Protein AF-A0A1F3Z964-F1 (afdb_monomer_lite)

Sequence (62 aa):
MNRGFLGNATLIHTVRLVYSEDIRAVAKAMQVEADAIAALQPLDWIEKDTQTGKRRSGRVVF

Radius of gyration: 11.33 Å; chains: 1; bounding box: 30×27×26 Å

Secondary structure (DSSP, 8-state):
----GGGG-SEEEEE----HHHHHHHHHHHTS-HHHHHTPPTTEEEEEETTT--EEEEE---

pLDDT: mean 91.47, std 10.98, range [43.59, 97.94]

Structure (mmCIF, N/CA/C/O backbone):
data_AF-A0A1F3Z964-F1
#
_entry.id   AF-A0A1F3Z964-F1
#
loop_
_atom_site.group_PDB
_atom_site.id
_atom_site.type_symbol
_atom_site.label_atom_id
_atom_site.label_alt_id
_atom_site.label_comp_id
_atom_site.label_asym_id
_atom_site.label_entity_id
_atom_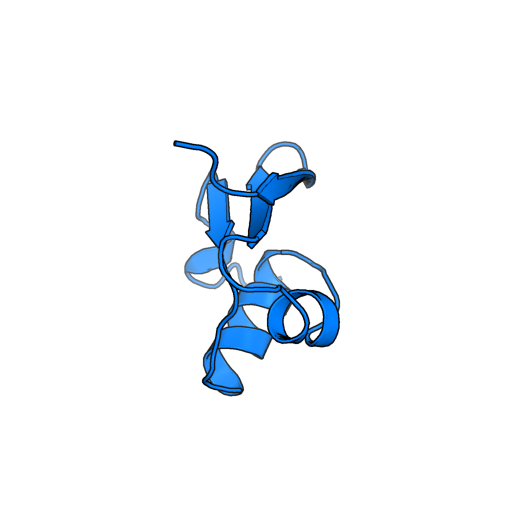site.label_seq_id
_atom_site.pdbx_PDB_ins_code
_atom_site.Cartn_x
_atom_site.Cartn_y
_atom_site.Cartn_z
_atom_site.occupancy
_atom_site.B_iso_or_equiv
_atom_site.auth_seq_id
_atom_site.auth_comp_id
_atom_site.auth_asym_id
_atom_site.auth_atom_id
_atom_site.pdbx_PDB_model_num
ATOM 1 N N . MET A 1 1 ? 13.346 15.233 7.423 1.00 43.59 1 MET A N 1
ATOM 2 C CA . MET A 1 1 ? 13.045 14.292 6.320 1.00 43.59 1 MET A CA 1
ATOM 3 C C . MET A 1 1 ? 12.025 14.961 5.410 1.00 43.59 1 MET A C 1
ATOM 5 O O . MET A 1 1 ? 10.984 15.364 5.914 1.00 43.59 1 MET A O 1
ATOM 9 N N . ASN A 1 2 ? 12.348 15.174 4.130 1.00 47.00 2 ASN A N 1
ATOM 10 C CA . ASN A 1 2 ? 11.440 15.799 3.162 1.00 47.00 2 ASN A CA 1
ATOM 11 C C . ASN A 1 2 ? 10.187 14.913 3.025 1.00 47.00 2 ASN A C 1
ATOM 13 O O . ASN A 1 2 ? 10.298 13.767 2.579 1.00 47.00 2 ASN A O 1
ATOM 17 N N . ARG A 1 3 ? 9.029 15.388 3.504 1.00 56.12 3 ARG A N 1
ATOM 18 C CA . ARG A 1 3 ? 7.763 14.653 3.406 1.00 56.12 3 ARG A CA 1
ATOM 19 C C . ARG A 1 3 ? 7.286 14.792 1.963 1.00 56.12 3 ARG A C 1
ATOM 21 O O . ARG A 1 3 ? 6.598 15.747 1.622 1.00 56.12 3 ARG A O 1
ATOM 28 N N . GLY A 1 4 ? 7.729 13.874 1.101 1.00 68.62 4 GLY A N 1
ATOM 29 C CA . GLY A 1 4 ? 7.196 13.755 -0.260 1.00 68.62 4 GLY A CA 1
ATOM 30 C C . GLY A 1 4 ? 5.675 13.567 -0.232 1.00 68.62 4 GLY A C 1
ATOM 31 O O . GLY A 1 4 ? 5.125 13.270 0.823 1.00 68.62 4 GLY A O 1
ATOM 32 N N . PHE A 1 5 ? 5.001 13.719 -1.374 1.00 78.62 5 PHE A N 1
ATOM 33 C CA . PHE A 1 5 ? 3.532 13.701 -1.503 1.00 78.62 5 PHE A CA 1
ATOM 34 C C . PHE A 1 5 ? 2.823 12.666 -0.601 1.00 78.62 5 PHE A C 1
ATOM 36 O O . PHE A 1 5 ? 1.999 13.034 0.232 1.00 78.62 5 PHE A O 1
ATOM 43 N N . LEU A 1 6 ? 3.234 11.393 -0.670 1.00 85.12 6 LEU A N 1
ATOM 44 C CA . LEU A 1 6 ? 2.662 10.304 0.136 1.00 85.12 6 LEU A CA 1
ATOM 45 C C . LEU A 1 6 ? 2.909 10.443 1.647 1.00 85.12 6 LEU A C 1
ATOM 47 O O . LEU A 1 6 ? 2.102 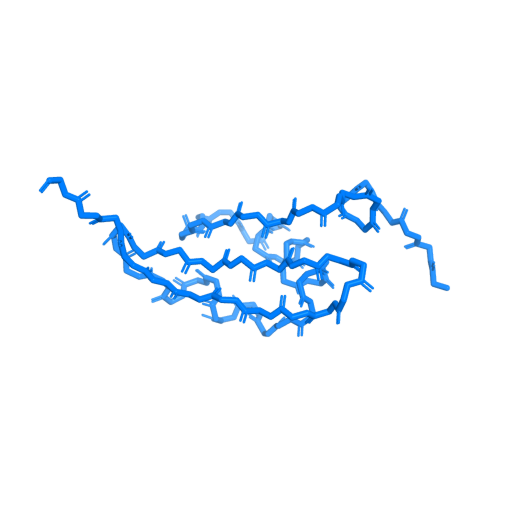9.993 2.449 1.00 85.12 6 LEU A O 1
ATOM 51 N N . GLY A 1 7 ? 3.999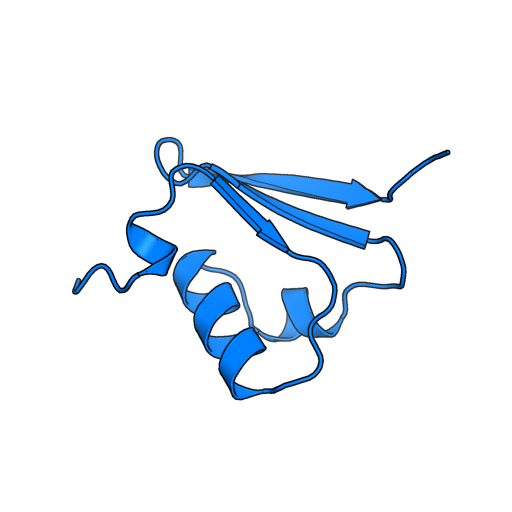 11.090 2.058 1.00 79.56 7 GLY A N 1
ATOM 52 C CA . GLY A 1 7 ? 4.306 11.361 3.464 1.00 79.56 7 GLY A CA 1
ATOM 53 C C . GLY A 1 7 ? 3.389 12.398 4.121 1.00 79.56 7 GLY A C 1
ATOM 54 O O . GLY A 1 7 ? 3.451 12.552 5.339 1.00 79.56 7 GLY A O 1
ATOM 55 N N . ASN A 1 8 ? 2.558 13.096 3.338 1.00 86.25 8 ASN A N 1
ATOM 56 C CA . ASN A 1 8 ? 1.523 14.005 3.836 1.00 86.25 8 ASN A CA 1
ATOM 57 C C . ASN A 1 8 ? 0.117 13.380 3.819 1.00 86.25 8 ASN A C 1
ATOM 59 O O . ASN A 1 8 ? -0.815 13.991 4.336 1.00 86.25 8 ASN A O 1
ATOM 63 N N . ALA A 1 9 ? -0.056 12.185 3.243 1.00 91.44 9 ALA A N 1
ATOM 64 C CA . ALA A 1 9 ? -1.335 11.480 3.279 1.00 91.44 9 ALA A CA 1
ATOM 65 C C . ALA A 1 9 ? -1.651 11.049 4.715 1.00 91.44 9 ALA A C 1
ATOM 67 O O . ALA A 1 9 ? -0.758 10.571 5.403 1.00 91.44 9 ALA A O 1
ATOM 68 N N . THR A 1 10 ? -2.899 11.179 5.172 1.00 93.44 10 THR A N 1
ATOM 69 C CA . THR A 1 10 ? -3.333 10.693 6.501 1.00 93.44 10 THR A CA 1
ATOM 70 C C . THR A 1 10 ? -3.3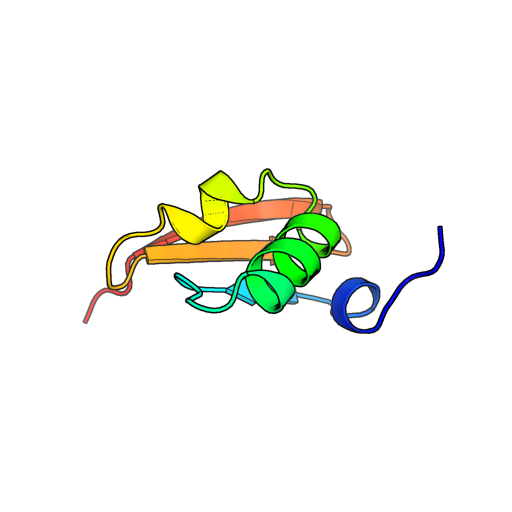50 9.164 6.571 1.00 93.44 10 THR A C 1
ATOM 72 O O . THR A 1 10 ? -2.993 8.574 7.588 1.00 93.44 10 THR A O 1
ATOM 75 N N . LEU A 1 11 ? -3.729 8.529 5.463 1.00 95.25 11 LEU A N 1
ATOM 76 C CA . LEU A 1 11 ? -3.806 7.086 5.303 1.00 95.25 11 LEU A CA 1
ATOM 77 C C . LEU A 1 11 ? -3.177 6.715 3.963 1.00 95.25 11 LEU A C 1
ATOM 79 O O . LEU A 1 11 ? -3.484 7.328 2.941 1.00 95.25 11 LEU A O 1
ATOM 83 N N . ILE A 1 12 ? -2.303 5.717 3.969 1.00 96.06 12 ILE A N 1
ATOM 84 C CA . ILE A 1 12 ? -1.747 5.124 2.754 1.00 96.06 12 ILE A CA 1
ATOM 85 C C . ILE A 1 12 ? -2.270 3.699 2.691 1.00 96.06 12 ILE A C 1
ATOM 87 O O . ILE A 1 12 ? -1.880 2.884 3.521 1.00 96.06 12 ILE A O 1
ATOM 91 N N . HIS A 1 13 ? -3.127 3.410 1.719 1.00 96.62 13 HIS A N 1
ATOM 92 C CA . HIS A 1 13 ? -3.630 2.073 1.428 1.00 96.62 13 HIS A CA 1
ATOM 93 C C . HIS A 1 13 ? -3.100 1.647 0.061 1.00 96.62 13 HIS A C 1
ATOM 95 O O . HIS A 1 13 ? -3.260 2.379 -0.916 1.00 96.62 13 HIS A O 1
ATOM 101 N N . THR A 1 14 ? -2.454 0.488 -0.017 1.00 96.50 14 THR A N 1
ATOM 102 C CA . THR A 1 14 ? -1.927 -0.039 -1.277 1.00 96.50 14 THR A CA 1
ATOM 103 C C . THR A 1 14 ? -2.187 -1.528 -1.399 1.00 96.50 14 THR A C 1
ATOM 105 O O . THR A 1 14 ? -2.214 -2.270 -0.417 1.00 96.50 14 THR A O 1
ATOM 108 N N . VAL A 1 15 ? -2.314 -1.953 -2.646 1.00 96.62 15 VAL A N 1
ATOM 109 C CA . VAL A 1 15 ? -2.307 -3.353 -3.066 1.00 96.62 15 VAL A CA 1
ATOM 110 C C . VAL A 1 15 ? -0.966 -3.672 -3.723 1.00 96.62 15 VAL A C 1
ATOM 112 O O . VAL A 1 15 ? -0.055 -2.835 -3.728 1.00 96.62 15 VAL A O 1
ATOM 115 N N . ARG A 1 16 ? -0.839 -4.872 -4.294 1.00 95.88 16 ARG A N 1
ATOM 116 C CA . ARG A 1 16 ? 0.305 -5.237 -5.131 1.00 95.88 16 ARG A CA 1
ATOM 117 C C . ARG A 1 16 ? 0.500 -4.213 -6.253 1.00 95.88 16 ARG A C 1
ATOM 119 O O . ARG A 1 16 ? -0.402 -3.990 -7.059 1.00 95.88 16 ARG A O 1
ATOM 126 N N . LEU A 1 17 ? 1.696 -3.640 -6.329 1.00 96.06 17 LEU A N 1
ATOM 127 C CA . LEU A 1 17 ? 2.108 -2.739 -7.406 1.00 96.06 17 LEU A CA 1
ATOM 128 C C . LEU A 1 17 ? 3.036 -3.472 -8.381 1.00 96.06 17 LEU A C 1
ATOM 130 O O . LEU A 1 17 ? 3.693 -4.444 -8.011 1.00 96.06 17 LEU A O 1
ATOM 134 N N . VAL A 1 18 ? 3.071 -3.011 -9.632 1.00 95.31 18 VAL A N 1
ATOM 135 C CA . VAL A 1 18 ? 3.861 -3.637 -10.710 1.00 95.31 18 VAL A CA 1
ATOM 136 C C . VAL A 1 18 ? 5.143 -2.857 -10.993 1.00 95.31 18 VAL A C 1
ATOM 138 O O . VAL A 1 18 ? 6.198 -3.455 -11.192 1.00 95.31 18 VAL A O 1
ATOM 141 N N . TYR A 1 19 ? 5.065 -1.527 -11.000 1.00 96.44 19 TYR A N 1
ATOM 142 C CA . TYR A 1 19 ? 6.183 -0.667 -11.372 1.00 96.44 19 TYR A CA 1
ATOM 143 C C . TYR A 1 19 ? 7.149 -0.460 -10.206 1.00 96.44 19 TYR A C 1
ATOM 145 O O . TYR A 1 19 ? 6.756 -0.160 -9.077 1.00 96.44 19 TYR A O 1
ATOM 153 N N . SER A 1 20 ? 8.441 -0.630 -10.481 1.00 95.94 20 SER A N 1
ATOM 154 C CA . SER A 1 20 ? 9.490 -0.650 -9.456 1.00 95.94 20 SER A CA 1
ATOM 155 C C . SER A 1 20 ? 9.651 0.688 -8.727 1.00 95.94 20 SER A C 1
ATOM 157 O O . SER A 1 20 ? 9.953 0.728 -7.533 1.00 95.94 20 SER A O 1
ATOM 159 N N . GLU A 1 21 ? 9.433 1.786 -9.441 1.00 95.50 21 GLU A N 1
ATOM 160 C CA . GLU A 1 21 ? 9.473 3.153 -8.949 1.00 95.50 21 GLU A CA 1
ATOM 161 C C . GLU A 1 21 ? 8.348 3.417 -7.944 1.00 95.50 21 GLU A C 1
ATOM 163 O O . GLU A 1 21 ? 8.612 3.941 -6.858 1.00 95.50 21 GLU A O 1
ATOM 168 N N . ASP A 1 22 ? 7.137 2.951 -8.247 1.00 95.12 22 ASP A N 1
ATOM 169 C CA . ASP A 1 22 ? 5.968 3.093 -7.384 1.00 95.12 22 ASP A CA 1
ATOM 170 C C . ASP A 1 22 ? 6.120 2.239 -6.127 1.00 95.12 22 ASP A C 1
ATOM 172 O O . ASP A 1 22 ? 5.915 2.729 -5.016 1.00 95.12 22 ASP A O 1
ATOM 176 N N . ILE A 1 23 ? 6.578 0.988 -6.282 1.00 97.00 23 ILE A N 1
ATOM 177 C CA . ILE A 1 23 ? 6.878 0.093 -5.156 1.00 97.00 23 ILE A CA 1
ATOM 178 C C . ILE A 1 23 ? 7.840 0.779 -4.184 1.00 97.00 23 ILE A C 1
ATOM 180 O O . ILE A 1 23 ? 7.571 0.832 -2.986 1.00 97.00 23 ILE A O 1
ATOM 184 N N . ARG A 1 24 ? 8.945 1.351 -4.679 1.00 95.31 24 ARG A N 1
ATOM 185 C CA . ARG A 1 24 ? 9.937 2.035 -3.831 1.00 95.31 24 ARG A CA 1
ATOM 186 C C . ARG A 1 24 ? 9.367 3.287 -3.168 1.00 95.31 24 ARG A C 1
ATOM 188 O O . ARG A 1 24 ? 9.648 3.534 -1.992 1.00 95.31 24 ARG A O 1
ATOM 195 N N . ALA A 1 25 ? 8.587 4.083 -3.898 1.00 93.94 25 ALA A N 1
ATOM 196 C CA . ALA A 1 25 ? 7.978 5.300 -3.370 1.00 93.94 25 ALA A CA 1
ATOM 197 C C . ALA A 1 25 ? 6.985 4.990 -2.239 1.00 93.94 25 ALA A C 1
ATOM 199 O O . ALA A 1 25 ? 7.051 5.604 -1.167 1.00 93.94 25 ALA A O 1
ATOM 200 N N . VAL A 1 26 ? 6.117 3.999 -2.450 1.00 94.94 26 VAL A N 1
ATOM 201 C CA . VAL A 1 26 ? 5.125 3.568 -1.463 1.00 94.94 26 VAL A CA 1
ATOM 202 C C . VAL A 1 26 ? 5.802 2.862 -0.289 1.00 94.94 26 VAL A C 1
ATOM 204 O O . VAL A 1 26 ? 5.520 3.217 0.853 1.00 94.94 26 VAL A O 1
ATOM 207 N N . ALA A 1 27 ? 6.777 1.978 -0.524 1.00 95.25 27 ALA A N 1
ATOM 208 C CA . ALA A 1 27 ? 7.553 1.314 0.529 1.00 95.25 27 ALA A CA 1
ATOM 209 C C . ALA A 1 27 ? 8.215 2.326 1.472 1.00 95.25 27 ALA A C 1
ATOM 211 O O . ALA A 1 27 ? 8.072 2.243 2.694 1.00 95.25 27 ALA A O 1
ATOM 212 N N . LYS A 1 28 ? 8.847 3.363 0.907 1.00 94.06 28 LYS A N 1
ATOM 213 C CA . LYS A 1 28 ? 9.453 4.459 1.672 1.00 94.06 28 LYS A CA 1
ATOM 214 C C . LYS A 1 28 ? 8.425 5.228 2.505 1.00 94.06 28 LYS A C 1
ATOM 216 O O . LYS A 1 28 ? 8.687 5.523 3.671 1.00 94.06 28 LYS A O 1
ATOM 221 N N . ALA A 1 29 ? 7.265 5.556 1.936 1.00 93.38 29 ALA A N 1
ATOM 222 C CA . ALA A 1 29 ? 6.208 6.274 2.652 1.00 93.38 29 ALA A CA 1
ATOM 223 C C . ALA A 1 29 ? 5.579 5.414 3.768 1.00 93.38 29 ALA A C 1
ATOM 225 O O . ALA A 1 29 ? 5.312 5.890 4.880 1.00 93.38 29 ALA A O 1
ATOM 226 N N . MET A 1 30 ? 5.424 4.116 3.508 1.00 93.06 30 MET A N 1
ATOM 227 C CA . MET A 1 30 ? 4.912 3.128 4.454 1.00 93.06 30 MET A CA 1
ATOM 228 C C . MET A 1 30 ? 5.955 2.683 5.494 1.00 93.06 30 MET A C 1
ATOM 230 O O . MET A 1 30 ? 5.584 2.192 6.563 1.00 93.06 30 MET A O 1
ATOM 234 N N . GLN A 1 31 ? 7.241 2.963 5.251 1.00 92.69 31 GLN A N 1
ATOM 235 C CA . GLN A 1 31 ? 8.391 2.503 6.042 1.00 92.69 31 GLN A CA 1
ATOM 236 C C . GLN A 1 31 ? 8.434 0.966 6.150 1.00 92.69 31 GLN A C 1
ATOM 238 O O . GLN A 1 31 ? 8.605 0.415 7.239 1.00 92.69 31 GLN A O 1
ATOM 243 N N . VAL A 1 32 ? 8.212 0.291 5.025 1.00 94.00 32 VAL A N 1
ATOM 244 C CA . VAL A 1 32 ? 8.309 -1.169 4.869 1.00 94.00 32 VAL A CA 1
ATOM 245 C C . VAL A 1 32 ? 9.321 -1.495 3.775 1.00 94.00 32 VAL A C 1
ATOM 247 O O . VAL A 1 32 ? 9.681 -0.619 2.989 1.00 94.00 32 VAL A O 1
ATOM 250 N N . GLU A 1 33 ? 9.748 -2.752 3.702 1.00 96.00 33 GLU A N 1
ATOM 251 C CA . GLU A 1 33 ? 10.580 -3.228 2.598 1.00 96.00 33 GLU A CA 1
ATOM 252 C C . GLU A 1 33 ? 9.793 -3.253 1.284 1.00 96.00 33 GLU A C 1
ATOM 254 O O . GLU A 1 33 ? 8.599 -3.560 1.265 1.00 96.00 33 GLU A O 1
ATOM 259 N N . ALA A 1 34 ? 10.467 -2.961 0.169 1.00 96.44 34 ALA A N 1
ATOM 260 C CA . ALA A 1 34 ? 9.865 -2.999 -1.167 1.00 96.44 34 ALA A CA 1
ATOM 261 C C . ALA A 1 34 ? 9.238 -4.369 -1.482 1.00 96.44 34 ALA A C 1
ATOM 263 O O . ALA A 1 34 ? 8.141 -4.440 -2.042 1.00 96.44 34 ALA A O 1
ATOM 264 N N . ASP A 1 35 ? 9.891 -5.443 -1.037 1.00 95.94 35 ASP A N 1
ATOM 265 C CA . ASP A 1 35 ? 9.425 -6.816 -1.218 1.00 95.94 35 ASP A CA 1
ATOM 266 C C . ASP A 1 35 ? 8.084 -7.072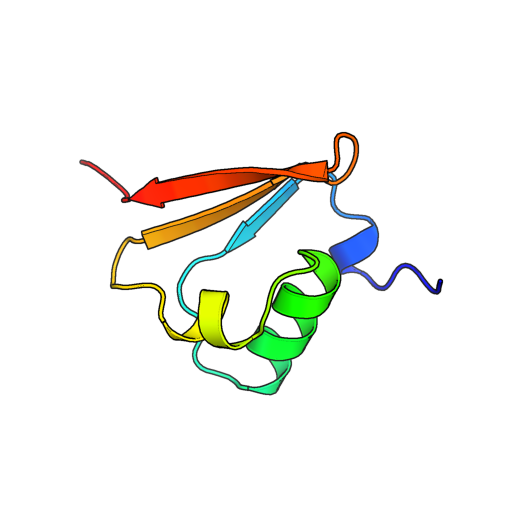 -0.526 1.00 95.94 35 ASP A C 1
ATOM 268 O O . ASP A 1 35 ? 7.276 -7.843 -1.032 1.00 95.94 35 ASP A O 1
ATOM 272 N N . ALA A 1 36 ? 7.783 -6.372 0.574 1.00 94.88 36 ALA A N 1
ATOM 273 C CA . ALA A 1 36 ? 6.502 -6.511 1.262 1.00 94.88 36 ALA A CA 1
ATOM 274 C C . ALA A 1 36 ? 5.321 -6.019 0.409 1.00 94.88 36 ALA A C 1
ATOM 276 O O . ALA A 1 36 ? 4.216 -6.527 0.558 1.00 94.88 36 ALA A O 1
ATOM 277 N N . ILE A 1 37 ? 5.546 -5.053 -0.490 1.00 96.19 37 ILE A N 1
ATOM 278 C CA . ILE A 1 37 ? 4.535 -4.565 -1.441 1.00 96.19 37 ILE A CA 1
ATOM 279 C C . ILE A 1 37 ? 4.522 -5.437 -2.699 1.00 96.19 37 ILE A C 1
ATOM 281 O O . ILE A 1 37 ? 3.455 -5.780 -3.207 1.00 96.19 37 ILE A O 1
ATOM 285 N N . ALA A 1 38 ? 5.702 -5.815 -3.199 1.00 96.69 38 ALA A N 1
ATOM 286 C CA . ALA A 1 38 ? 5.831 -6.633 -4.404 1.00 96.69 38 ALA A CA 1
ATOM 287 C C . ALA A 1 38 ? 5.255 -8.053 -4.228 1.00 96.69 38 ALA A C 1
ATOM 289 O O . ALA A 1 38 ? 4.738 -8.631 -5.189 1.00 96.69 38 ALA A O 1
ATOM 290 N N . ALA A 1 39 ? 5.328 -8.595 -3.006 1.00 96.62 39 ALA A N 1
ATOM 291 C CA . ALA A 1 39 ? 4.876 -9.939 -2.654 1.00 96.62 39 ALA A CA 1
ATOM 292 C C . ALA A 1 39 ? 3.379 -10.043 -2.308 1.00 96.62 39 ALA A C 1
ATOM 294 O O . ALA A 1 39 ? 2.892 -11.161 -2.114 1.00 96.62 39 ALA A O 1
ATOM 295 N N . LEU A 1 40 ? 2.647 -8.921 -2.237 1.00 97.31 40 LEU A N 1
ATOM 296 C CA . LEU A 1 40 ? 1.199 -8.936 -2.002 1.00 97.31 40 LEU A CA 1
ATOM 297 C C . LEU A 1 40 ? 0.506 -9.801 -3.060 1.00 97.31 40 LEU A C 1
ATOM 299 O O . LEU A 1 40 ? 0.777 -9.667 -4.256 1.00 97.31 40 LEU A O 1
ATOM 303 N N . GLN A 1 41 ? -0.385 -10.692 -2.631 1.00 96.75 41 GLN A N 1
ATOM 304 C CA . GLN A 1 41 ? -1.153 -11.525 -3.551 1.00 96.75 41 GLN A CA 1
ATOM 305 C C . GLN A 1 41 ? -2.347 -10.746 -4.121 1.00 96.75 41 GLN A C 1
ATOM 307 O O . GLN A 1 41 ? -2.688 -9.665 -3.631 1.00 96.75 41 GLN A O 1
ATOM 312 N N . PRO A 1 42 ? -3.010 -11.254 -5.177 1.00 94.62 42 PRO A N 1
ATOM 313 C CA . PRO A 1 42 ? -4.253 -10.659 -5.647 1.00 94.62 42 PRO A CA 1
ATOM 314 C C . PRO A 1 42 ? -5.263 -10.510 -4.501 1.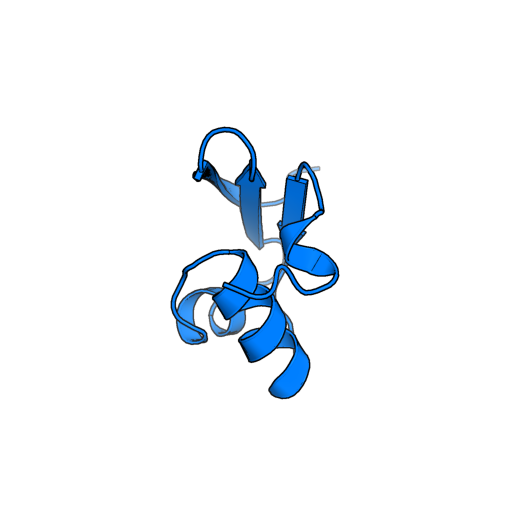00 94.62 42 PRO A C 1
ATOM 316 O O . PRO A 1 42 ? -5.527 -11.473 -3.782 1.00 94.62 42 PRO A O 1
ATOM 319 N N . LEU A 1 43 ? -5.845 -9.311 -4.388 1.00 95.50 43 LEU A N 1
ATOM 320 C CA . LEU A 1 43 ? -6.777 -8.884 -3.332 1.00 95.50 43 LEU A CA 1
ATOM 321 C C . LEU A 1 43 ? -6.159 -8.631 -1.951 1.00 95.50 43 LEU A C 1
ATOM 323 O O . LEU A 1 43 ? -6.889 -8.182 -1.065 1.00 95.50 43 LEU A O 1
ATOM 327 N N . ASP A 1 44 ? -4.862 -8.863 -1.757 1.00 97.94 44 ASP A N 1
ATOM 328 C CA . ASP A 1 44 ? -4.188 -8.448 -0.531 1.00 97.94 44 ASP A CA 1
ATOM 329 C C . ASP A 1 44 ? -3.936 -6.940 -0.543 1.00 97.94 44 ASP A C 1
ATOM 331 O O . ASP A 1 44 ? -3.625 -6.333 -1.575 1.00 97.94 44 ASP A O 1
ATOM 335 N N . TRP A 1 45 ? -4.021 -6.343 0.639 1.00 97.75 45 TRP A N 1
ATOM 336 C CA . TRP A 1 45 ? -3.719 -4.941 0.860 1.00 97.75 45 TRP A CA 1
ATOM 337 C C . TRP A 1 45 ? -2.893 -4.746 2.128 1.00 97.75 45 TRP A C 1
ATOM 339 O O . TRP A 1 45 ? -2.954 -5.527 3.083 1.00 97.75 45 TRP A O 1
ATOM 349 N N . ILE A 1 46 ? -2.136 -3.654 2.140 1.00 97.50 46 ILE A N 1
ATOM 350 C CA . ILE A 1 46 ? -1.460 -3.117 3.316 1.00 97.50 46 ILE A CA 1
ATOM 351 C C . ILE A 1 46 ? -1.815 -1.641 3.455 1.00 97.50 46 ILE A C 1
ATOM 353 O O . ILE A 1 46 ? -1.920 -0.897 2.482 1.00 97.50 46 ILE A O 1
ATOM 357 N N . GLU A 1 47 ? -1.996 -1.217 4.694 1.00 97.25 47 GLU A N 1
ATOM 358 C CA . GLU A 1 47 ? -2.422 0.119 5.056 1.00 97.25 47 GLU A CA 1
ATOM 359 C C . GLU A 1 47 ? -1.536 0.676 6.167 1.00 97.25 47 GLU A C 1
ATOM 361 O O . GLU A 1 47 ? -1.126 -0.047 7.079 1.00 97.25 47 GLU A O 1
ATOM 366 N N . LYS A 1 48 ? -1.246 1.974 6.101 1.00 96.38 48 LYS A N 1
ATOM 367 C CA . LYS A 1 48 ? -0.567 2.730 7.149 1.00 96.38 48 LYS A CA 1
ATOM 368 C C . LYS A 1 48 ? -1.354 3.989 7.470 1.00 96.38 48 LYS A C 1
ATOM 370 O O . LYS A 1 48 ? -1.532 4.846 6.607 1.00 96.38 48 LYS A O 1
ATOM 375 N N . ASP A 1 49 ? -1.697 4.140 8.740 1.00 95.56 49 ASP A N 1
ATOM 376 C CA . ASP A 1 49 ? -2.053 5.426 9.329 1.00 95.56 49 ASP A CA 1
ATOM 377 C C . ASP A 1 49 ? -0.757 6.207 9.586 1.00 95.56 49 ASP A C 1
ATOM 379 O O . ASP A 1 49 ? 0.139 5.747 10.302 1.00 95.56 49 ASP A O 1
ATOM 383 N N . THR A 1 50 ? -0.608 7.369 8.956 1.00 90.81 50 THR A N 1
ATOM 384 C CA . THR A 1 50 ? 0.630 8.155 9.048 1.00 90.81 50 THR A CA 1
ATOM 385 C C . THR A 1 50 ? 0.709 9.012 10.305 1.00 90.81 50 THR A C 1
ATOM 387 O O . THR A 1 50 ? 1.815 9.397 10.686 1.00 90.81 50 THR A O 1
ATOM 390 N N . GLN A 1 51 ? -0.420 9.279 10.966 1.00 89.88 51 GLN A N 1
ATOM 391 C CA . GLN A 1 51 ? -0.459 10.012 12.229 1.00 89.88 51 GLN A CA 1
ATOM 392 C C . GLN A 1 51 ? -0.028 9.111 13.383 1.00 89.88 51 GLN A C 1
ATOM 394 O O . GLN A 1 51 ? 0.764 9.524 14.228 1.00 89.88 51 GLN A O 1
ATOM 399 N N . THR A 1 52 ? -0.520 7.870 13.405 1.00 92.94 52 THR A N 1
ATOM 400 C CA . THR A 1 52 ? -0.218 6.912 14.480 1.00 92.94 52 THR A CA 1
ATOM 401 C C . THR A 1 52 ? 0.943 5.975 14.153 1.00 92.94 52 THR A C 1
ATOM 403 O O . THR A 1 52 ? 1.470 5.312 15.045 1.00 92.94 52 THR A O 1
ATOM 406 N N . GLY A 1 53 ? 1.332 5.876 12.879 1.00 90.88 53 GLY A N 1
ATOM 407 C CA . GLY A 1 53 ? 2.328 4.920 12.393 1.00 90.88 53 GLY A CA 1
ATOM 408 C C . GLY A 1 53 ? 1.837 3.468 12.372 1.00 90.88 53 GLY A C 1
ATOM 409 O O . GLY A 1 53 ? 2.596 2.581 11.975 1.00 90.88 53 GLY A O 1
ATOM 410 N N . LYS A 1 54 ? 0.589 3.205 12.786 1.00 95.31 54 LYS A N 1
ATOM 411 C CA . LYS A 1 54 ? 0.022 1.856 12.838 1.00 95.31 54 LYS A CA 1
ATOM 412 C C . LYS A 1 54 ? -0.189 1.317 11.433 1.00 95.31 54 LYS A C 1
ATOM 414 O O . LYS A 1 54 ? -0.630 2.031 10.533 1.00 95.31 54 LYS A O 1
ATOM 419 N N . ARG A 1 55 ? 0.094 0.025 11.275 1.00 95.38 55 ARG A N 1
ATOM 420 C CA . ARG A 1 55 ? -0.108 -0.699 10.024 1.00 95.38 55 ARG A CA 1
ATOM 421 C C . ARG A 1 55 ? -1.162 -1.770 10.187 1.00 95.38 55 ARG A C 1
ATOM 423 O O . ARG A 1 55 ? -1.277 -2.381 11.250 1.00 95.38 55 ARG A O 1
ATOM 430 N N . ARG A 1 56 ? -1.904 -1.993 9.115 1.00 96.56 56 ARG A N 1
ATOM 431 C CA . ARG A 1 56 ? -2.849 -3.094 8.971 1.00 96.56 56 ARG A CA 1
ATOM 432 C C . ARG A 1 56 ? -2.607 -3.754 7.630 1.00 96.56 56 ARG A C 1
ATOM 434 O O . ARG A 1 56 ? -2.114 -3.123 6.702 1.00 96.56 56 ARG A O 1
ATOM 441 N N . SER A 1 57 ? -2.952 -5.018 7.541 1.00 96.88 57 SER A N 1
ATOM 442 C CA . SER A 1 57 ? -3.005 -5.740 6.284 1.00 96.88 57 SER A CA 1
ATOM 443 C C . SER A 1 57 ? -4.239 -6.616 6.293 1.00 96.88 57 SER A C 1
ATOM 445 O O . SER A 1 57 ? -4.807 -6.915 7.348 1.00 96.88 57 SER A O 1
ATOM 447 N N . GLY A 1 58 ? -4.666 -7.008 5.109 1.00 96.88 58 GLY A N 1
ATOM 448 C CA . GLY A 1 58 ? -5.816 -7.869 4.965 1.00 96.88 58 GLY A CA 1
ATOM 449 C C . GLY A 1 58 ? -6.023 -8.258 3.522 1.00 96.88 58 GLY A C 1
ATOM 450 O O . GLY A 1 58 ? -5.170 -8.036 2.665 1.00 96.88 58 GLY A O 1
ATOM 451 N N . ARG A 1 59 ? -7.189 -8.839 3.282 1.00 96.88 59 ARG A N 1
ATOM 452 C CA . ARG A 1 59 ? -7.633 -9.266 1.967 1.00 96.88 59 ARG A CA 1
ATOM 453 C C . ARG A 1 59 ? -9.025 -8.713 1.713 1.00 96.88 59 ARG A C 1
ATOM 455 O O . ARG A 1 59 ? -9.827 -8.634 2.642 1.00 96.88 59 ARG A O 1
ATOM 462 N N . VAL A 1 60 ? -9.307 -8.305 0.481 1.00 93.38 60 VAL A N 1
ATOM 463 C CA . VAL A 1 60 ? -10.664 -7.921 0.075 1.00 93.38 60 VAL A CA 1
ATOM 464 C C . VAL A 1 60 ? -11.565 -9.158 0.138 1.00 93.38 60 VAL A C 1
ATOM 466 O O . VAL A 1 60 ? -11.226 -10.204 -0.420 1.00 93.38 60 VAL A O 1
ATOM 469 N N . VAL A 1 61 ? -12.698 -9.031 0.828 1.00 91.19 61 VAL A N 1
ATOM 470 C CA . VAL A 1 61 ? -13.743 -10.058 0.947 1.00 91.19 61 VAL A CA 1
ATOM 471 C C . VAL A 1 61 ? -15.032 -9.469 0.374 1.00 91.19 61 VAL A C 1
ATOM 473 O O . VAL A 1 61 ? -15.300 -8.288 0.601 1.00 91.19 61 VAL A O 1
ATOM 476 N N . PHE A 1 62 ? -15.777 -10.267 -0.393 1.00 80.12 62 PHE A N 1
ATOM 477 C CA . PHE A 1 62 ? -17.056 -9.890 -1.004 1.00 80.12 62 PHE A CA 1
ATOM 478 C C . PHE A 1 62 ? -18.227 -10.461 -0.210 1.00 80.12 62 PHE A C 1
ATOM 480 O O . PHE A 1 62 ? -18.081 -11.603 0.286 1.00 80.12 62 PHE A O 1
#

Foldseek 3Di:
DPCPPLLPDQKDKDAADDDQVVLVVSCVSLVHDSVVNNVGDVQKMKMARNVVSDIDIDGDDD